Protein AF-A0A9P8FEL9-F1 (afdb_monomer_lite)

pLDDT: mean 89.04, std 11.19, range [47.19, 97.5]

Organism: Aureobasidium melanogenum (NCBI:txid46634)

Structure (mmCIF, N/CA/C/O backbone):
data_AF-A0A9P8FEL9-F1
#
_entry.id   AF-A0A9P8FEL9-F1
#
loop_
_atom_site.group_PDB
_atom_site.id
_atom_site.type_symbol
_atom_site.label_atom_id
_atom_site.label_alt_id
_atom_site.label_comp_id
_atom_site.label_asym_id
_atom_site.label_entity_id
_atom_site.label_seq_id
_atom_site.pdbx_PDB_ins_code
_atom_site.Cartn_x
_atom_site.Cartn_y
_atom_site.Cartn_z
_atom_site.occupancy
_atom_site.B_iso_or_equiv
_atom_site.auth_seq_id
_atom_site.auth_comp_id
_atom_site.auth_asym_id
_atom_site.auth_atom_id
_atom_site.pdbx_PDB_model_num
ATOM 1 N N . MET A 1 1 ? 3.875 9.308 14.001 1.00 47.19 1 MET A N 1
ATOM 2 C CA . MET A 1 1 ? 4.959 8.366 13.644 1.00 47.19 1 MET A CA 1
ATOM 3 C C . MET A 1 1 ? 6.220 9.151 13.340 1.00 47.19 1 MET A C 1
ATOM 5 O O . MET A 1 1 ? 6.124 10.218 12.745 1.00 47.19 1 MET A O 1
ATOM 9 N N . SER A 1 2 ? 7.366 8.680 13.826 1.00 52.41 2 SER A N 1
ATOM 10 C CA . SER A 1 2 ? 8.644 9.393 13.765 1.00 52.41 2 SER A CA 1
ATOM 11 C C . SER A 1 2 ? 9.124 9.535 12.316 1.00 52.41 2 SER A C 1
ATOM 13 O O . SER A 1 2 ? 9.830 8.681 11.801 1.00 52.41 2 SER A O 1
ATOM 15 N N . ALA A 1 3 ? 8.737 10.617 11.640 1.00 67.56 3 ALA A N 1
ATOM 16 C CA . ALA A 1 3 ? 9.235 10.963 10.304 1.00 67.56 3 ALA A CA 1
ATOM 17 C C . ALA A 1 3 ? 10.659 11.560 10.338 1.00 67.56 3 ALA A C 1
ATOM 19 O O . ALA A 1 3 ? 11.131 12.124 9.354 1.00 67.56 3 ALA A O 1
ATOM 20 N N . ARG A 1 4 ? 11.334 11.513 11.493 1.00 80.25 4 ARG A N 1
ATOM 21 C CA . ARG A 1 4 ? 12.654 12.115 11.685 1.00 80.25 4 ARG A CA 1
ATOM 22 C C . ARG A 1 4 ? 13.733 11.101 11.339 1.00 80.25 4 ARG A C 1
ATOM 24 O O . ARG A 1 4 ? 13.710 9.981 11.840 1.00 80.25 4 ARG A O 1
ATOM 31 N N . GLN A 1 5 ? 14.696 11.523 10.522 1.00 82.94 5 GLN A N 1
ATOM 32 C CA . GLN A 1 5 ? 15.879 10.716 10.238 1.00 82.94 5 GLN A CA 1
ATOM 33 C C . GLN A 1 5 ? 16.676 10.477 11.533 1.00 82.94 5 GLN A C 1
ATOM 35 O O . GLN A 1 5 ? 16.905 11.435 12.281 1.00 82.94 5 GLN A O 1
ATOM 40 N N . PRO A 1 6 ? 17.111 9.237 11.809 1.00 83.25 6 PRO A N 1
ATOM 41 C CA . PRO A 1 6 ? 17.965 8.954 12.954 1.00 83.25 6 PRO A CA 1
ATOM 42 C C . PRO A 1 6 ? 19.323 9.647 12.769 1.00 83.25 6 PRO A C 1
ATOM 44 O O . PRO A 1 6 ? 19.902 9.624 11.684 1.00 83.25 6 PRO A O 1
ATOM 47 N N . ARG A 1 7 ? 19.821 10.313 13.818 1.00 82.12 7 ARG A N 1
ATOM 48 C CA . ARG A 1 7 ? 21.086 11.083 13.791 1.00 82.12 7 ARG A CA 1
ATOM 49 C C . ARG A 1 7 ? 22.201 10.464 14.636 1.00 82.12 7 ARG A C 1
ATOM 51 O O . ARG A 1 7 ? 23.350 10.863 14.488 1.00 82.12 7 ARG A O 1
ATOM 58 N N . PHE A 1 8 ? 21.869 9.515 15.508 1.00 83.50 8 PHE A N 1
ATOM 59 C CA . PHE A 1 8 ? 22.805 8.834 16.405 1.00 83.50 8 PHE A CA 1
ATOM 60 C C . PHE A 1 8 ? 22.901 7.346 16.051 1.00 83.50 8 PHE A C 1
ATOM 62 O O . PHE A 1 8 ? 22.011 6.818 15.384 1.00 83.50 8 PHE A O 1
ATOM 69 N N . ASN A 1 9 ? 23.961 6.672 16.512 1.00 79.00 9 ASN A N 1
ATOM 70 C CA . ASN A 1 9 ? 24.113 5.222 16.369 1.00 79.00 9 ASN A CA 1
ATOM 71 C C . ASN A 1 9 ? 22.967 4.507 17.094 1.00 79.00 9 ASN A C 1
ATOM 73 O O . ASN A 1 9 ? 22.961 4.402 18.318 1.00 79.00 9 ASN A O 1
ATOM 77 N N . GLN A 1 10 ? 21.987 4.048 16.323 1.00 77.81 10 GLN A N 1
ATOM 78 C CA . GLN A 1 10 ? 20.803 3.359 16.809 1.00 77.81 10 GLN A CA 1
ATOM 79 C C . GLN A 1 10 ? 20.896 1.886 16.410 1.00 77.81 10 GLN A C 1
ATOM 81 O O . GLN A 1 10 ? 21.109 1.565 15.242 1.00 77.81 10 GLN A O 1
ATOM 86 N N . HIS A 1 11 ? 20.741 0.989 17.383 1.00 78.31 11 HIS A N 1
ATOM 87 C CA . HIS A 1 11 ? 20.560 -0.433 17.108 1.00 78.31 11 HIS A CA 1
ATOM 88 C C . HIS A 1 11 ? 19.133 -0.678 16.600 1.00 78.31 11 HIS A C 1
ATOM 90 O O . HIS A 1 11 ? 18.198 0.003 17.020 1.00 78.31 11 HIS A O 1
ATOM 96 N N . THR A 1 12 ? 18.951 -1.637 15.693 1.00 81.19 12 THR A N 1
ATOM 97 C CA . THR A 1 12 ? 17.617 -2.071 15.255 1.00 81.19 12 THR A CA 1
ATOM 98 C C . THR A 1 12 ? 16.986 -2.912 16.364 1.00 81.19 12 THR A C 1
ATOM 100 O O . THR A 1 12 ? 17.456 -4.014 16.633 1.00 81.19 12 THR A O 1
ATOM 103 N N . LEU A 1 13 ? 15.942 -2.399 17.019 1.00 86.12 13 LEU A N 1
ATOM 104 C CA . LEU A 1 13 ? 15.133 -3.163 17.973 1.00 86.12 13 LEU A CA 1
ATOM 105 C C . LEU A 1 13 ? 13.942 -3.763 17.221 1.00 86.12 13 LEU A C 1
ATOM 107 O O . LEU A 1 13 ? 13.206 -3.031 16.561 1.00 86.12 13 LEU A O 1
ATOM 111 N N . ILE A 1 14 ? 13.773 -5.081 17.314 1.00 89.69 14 ILE A N 1
ATOM 112 C CA . ILE A 1 14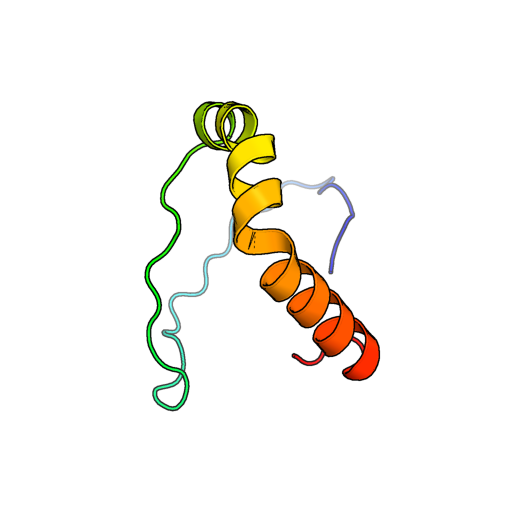 ? 12.677 -5.827 16.685 1.00 89.69 14 ILE A CA 1
ATOM 113 C C . ILE A 1 14 ? 11.833 -6.437 17.804 1.00 89.69 14 ILE A C 1
ATOM 115 O O . ILE A 1 14 ? 12.372 -7.132 18.663 1.00 89.69 14 ILE A O 1
ATOM 119 N N . ASP A 1 15 ? 10.530 -6.168 17.785 1.00 90.94 15 ASP A N 1
ATOM 120 C CA . ASP A 1 15 ? 9.557 -6.818 18.661 1.00 90.94 15 ASP A CA 1
ATOM 121 C C . ASP A 1 15 ? 9.092 -8.134 18.019 1.00 90.94 15 ASP A C 1
ATOM 123 O O . ASP A 1 15 ? 8.738 -8.164 16.840 1.00 90.94 15 ASP A O 1
ATOM 127 N N . THR A 1 16 ? 9.144 -9.229 18.776 1.00 92.50 16 THR A N 1
ATOM 128 C CA . THR A 1 16 ? 8.745 -10.572 18.333 1.00 92.50 16 THR A CA 1
ATOM 129 C C . THR A 1 16 ? 7.329 -10.950 18.773 1.00 92.50 16 THR A C 1
ATOM 131 O O . THR A 1 16 ? 6.919 -12.095 18.564 1.00 92.50 16 THR A O 1
ATOM 134 N N . THR A 1 17 ? 6.576 -10.028 19.386 1.00 91.94 17 THR A N 1
ATOM 135 C CA . THR A 1 17 ? 5.182 -10.266 19.771 1.00 91.94 17 THR A CA 1
ATOM 136 C C . THR A 1 17 ? 4.304 -10.536 18.537 1.00 91.94 17 THR A C 1
ATOM 138 O O . THR A 1 17 ? 4.340 -9.781 17.562 1.00 91.94 17 THR A O 1
ATOM 141 N N . PRO A 1 18 ? 3.529 -11.637 18.526 1.00 89.88 18 PRO A N 1
ATOM 142 C CA . PRO A 1 18 ? 2.618 -11.934 17.427 1.00 89.88 18 PRO A CA 1
ATOM 143 C C . PRO A 1 18 ? 1.380 -11.025 17.464 1.00 89.88 18 PRO A C 1
ATOM 145 O O . PRO A 1 18 ? 1.029 -10.467 18.503 1.00 89.88 18 PRO A O 1
ATOM 148 N N . LEU A 1 19 ? 0.690 -10.915 16.324 1.00 89.19 19 LEU A N 1
ATOM 149 C CA . LEU A 1 19 ? -0.587 -10.203 16.223 1.00 89.19 19 LEU A CA 1
ATOM 150 C C . LEU A 1 19 ? -1.656 -10.872 17.122 1.00 89.19 19 LEU A C 1
ATOM 152 O O . LEU A 1 19 ? -1.696 -12.105 17.148 1.00 89.19 19 LEU A O 1
ATOM 156 N N . PRO A 1 20 ? -2.519 -10.109 17.826 1.00 93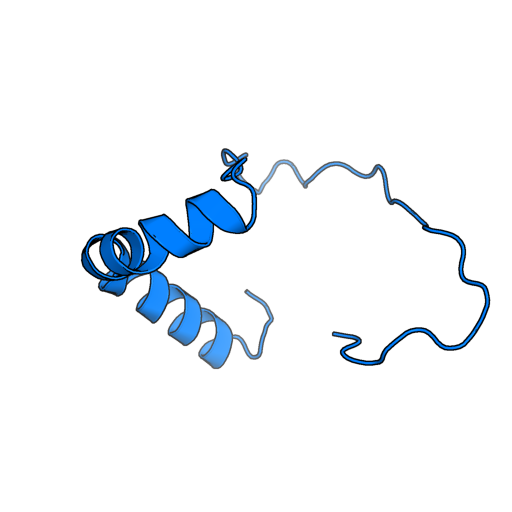.06 20 PRO A N 1
ATOM 157 C CA . PRO A 1 20 ? -3.623 -10.664 18.614 1.00 93.06 20 PRO A CA 1
ATOM 158 C C . PRO A 1 20 ? -4.571 -11.543 17.787 1.00 93.06 20 PRO A C 1
ATOM 160 O O . PRO A 1 20 ? -4.835 -11.241 16.623 1.00 93.06 20 PRO A O 1
ATOM 163 N N . ASP A 1 21 ? -5.129 -12.586 18.409 1.00 92.19 21 ASP A N 1
ATOM 164 C CA . ASP A 1 21 ? -5.958 -13.595 17.727 1.00 92.19 21 ASP A CA 1
ATOM 165 C C . ASP A 1 21 ? -7.302 -13.056 17.199 1.00 92.19 21 ASP A C 1
ATOM 167 O O . ASP A 1 21 ? -7.869 -13.631 16.270 1.00 92.19 21 ASP A O 1
ATOM 171 N N . ASP A 1 22 ? -7.800 -11.940 17.745 1.00 94.69 22 ASP A N 1
ATOM 172 C CA . ASP A 1 22 ? -9.043 -11.295 17.295 1.00 94.69 22 ASP A CA 1
ATOM 173 C C . ASP A 1 22 ? -8.917 -10.673 15.890 1.00 94.69 22 ASP A C 1
ATOM 175 O O . ASP A 1 22 ? -9.923 -10.408 15.228 1.00 94.69 22 ASP A O 1
ATOM 179 N N . ILE A 1 23 ? -7.685 -10.425 15.426 1.00 90.44 23 ILE A N 1
ATOM 180 C CA . ILE A 1 23 ? -7.411 -9.830 14.117 1.00 90.44 23 ILE A CA 1
ATOM 181 C C . ILE A 1 23 ? -7.053 -10.953 13.134 1.00 90.44 23 ILE A C 1
ATOM 183 O O . ILE A 1 23 ? -6.075 -11.677 13.344 1.00 90.44 23 ILE A O 1
ATOM 187 N N . PRO A 1 24 ? -7.798 -11.109 12.025 1.00 92.62 24 PRO A N 1
ATOM 188 C CA . PRO A 1 24 ? -7.527 -12.170 11.068 1.00 92.62 24 PRO A CA 1
ATOM 189 C C . PRO A 1 24 ? -6.164 -11.974 10.396 1.00 92.62 24 PRO A C 1
ATOM 191 O O . PRO A 1 24 ? -5.779 -10.868 10.014 1.00 92.62 24 PRO A O 1
ATOM 194 N N . LYS A 1 25 ? -5.441 -13.079 10.202 1.00 91.81 25 LYS A N 1
ATOM 195 C CA . LYS A 1 25 ? -4.154 -13.081 9.498 1.00 91.81 25 LYS A CA 1
ATOM 196 C C . LYS A 1 25 ? -4.371 -12.780 8.015 1.00 91.81 25 LYS A C 1
ATOM 198 O O . LYS A 1 25 ? -5.174 -13.443 7.361 1.00 91.81 25 LYS A O 1
ATOM 203 N N . VAL A 1 26 ? -3.616 -11.822 7.485 1.00 93.44 26 VAL A N 1
ATOM 204 C CA . VAL A 1 26 ? -3.634 -11.431 6.069 1.00 93.44 26 VAL A CA 1
ATOM 205 C C . VAL A 1 26 ? -2.307 -11.770 5.394 1.00 93.44 26 VAL A C 1
ATOM 207 O O . VAL A 1 26 ? -1.271 -11.877 6.048 1.00 93.44 26 VAL A O 1
ATOM 210 N N . GLN A 1 27 ? -2.341 -11.983 4.078 1.00 96.31 27 GLN A N 1
ATOM 211 C CA . GLN A 1 27 ? -1.136 -12.240 3.295 1.00 96.31 27 GLN A CA 1
ATOM 212 C C . GLN A 1 27 ? -0.440 -10.922 2.944 1.00 96.31 27 GLN A C 1
ATOM 214 O O . GLN A 1 27 ? -1.042 -10.038 2.337 1.00 96.31 27 GLN A O 1
ATOM 219 N N . GLU A 1 28 ? 0.841 -10.819 3.288 1.00 94.06 28 GLU A N 1
ATOM 220 C CA . GLU A 1 28 ? 1.669 -9.663 2.946 1.00 94.06 28 GLU A CA 1
ATOM 221 C C . GLU A 1 28 ? 1.987 -9.601 1.445 1.00 94.06 28 GLU A C 1
ATOM 223 O O . GLU A 1 28 ? 2.116 -10.624 0.771 1.00 94.06 28 GLU A O 1
ATOM 228 N N . VAL A 1 29 ? 2.175 -8.386 0.920 1.00 93.56 29 VAL A N 1
ATOM 229 C CA . VAL A 1 29 ? 2.343 -8.128 -0.525 1.00 93.56 29 VAL A CA 1
ATOM 230 C C . VAL A 1 29 ? 3.620 -8.757 -1.102 1.00 93.56 29 VAL A C 1
ATOM 232 O O . VAL A 1 29 ? 3.651 -9.139 -2.269 1.00 93.56 29 VAL A O 1
ATOM 235 N N . GLY A 1 30 ? 4.690 -8.855 -0.305 1.00 94.81 30 GLY A N 1
ATOM 236 C CA . GLY A 1 30 ? 5.914 -9.590 -0.660 1.00 94.81 30 GLY A CA 1
ATOM 237 C C . GLY A 1 30 ? 6.729 -9.044 -1.845 1.00 94.81 30 GLY A C 1
ATOM 238 O O . GLY A 1 30 ? 7.681 -9.692 -2.273 1.00 94.81 30 GLY A O 1
ATOM 239 N N . ALA A 1 31 ? 6.392 -7.871 -2.385 1.00 95.50 31 ALA A N 1
ATOM 240 C CA . ALA A 1 31 ? 7.074 -7.274 -3.531 1.00 95.50 31 ALA A CA 1
ATOM 241 C C . ALA A 1 31 ? 8.058 -6.168 -3.107 1.00 95.50 31 ALA A C 1
ATOM 243 O O . ALA A 1 31 ? 7.811 -5.413 -2.167 1.00 95.50 31 ALA A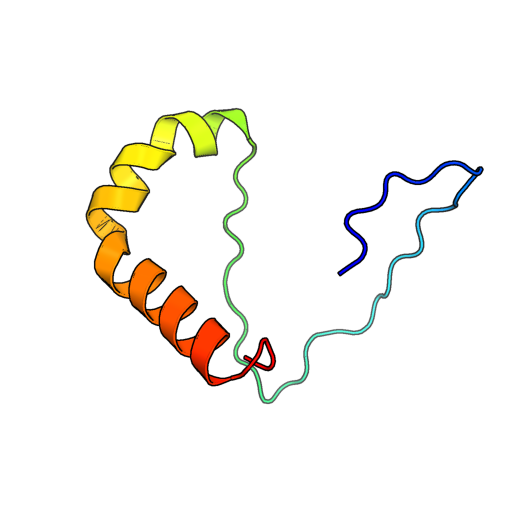 O 1
ATOM 244 N N . SER A 1 32 ? 9.182 -6.060 -3.819 1.00 95.38 32 SER A N 1
ATOM 245 C CA . SER A 1 32 ? 10.172 -4.997 -3.613 1.00 95.38 32 SER A CA 1
ATOM 246 C C . SER A 1 32 ? 9.791 -3.702 -4.349 1.00 95.38 32 SER A C 1
ATOM 248 O O . SER A 1 32 ? 8.813 -3.646 -5.096 1.00 95.38 32 SER A O 1
ATOM 250 N N . SER A 1 33 ? 10.562 -2.630 -4.146 1.00 96.06 33 SER A N 1
ATOM 251 C CA . SER A 1 33 ? 10.234 -1.294 -4.666 1.00 96.06 33 SER A CA 1
ATOM 252 C C . SER A 1 33 ? 10.095 -1.235 -6.191 1.00 96.06 33 SER A C 1
ATOM 254 O O . SER A 1 33 ? 9.162 -0.6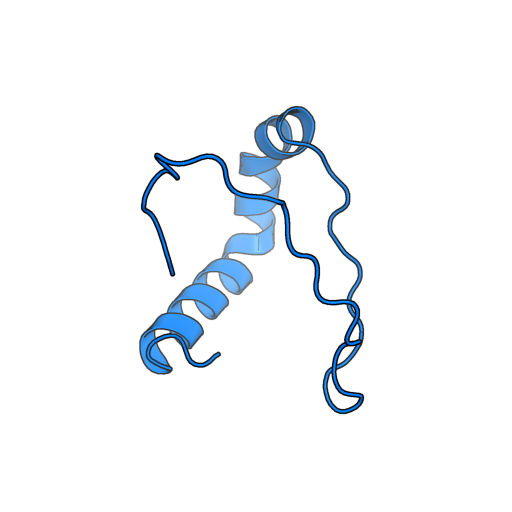11 -6.686 1.00 96.06 33 SER A O 1
ATOM 256 N N . ALA A 1 34 ? 10.980 -1.896 -6.942 1.00 95.94 34 ALA A N 1
ATOM 257 C CA . ALA A 1 34 ? 10.958 -1.886 -8.406 1.00 95.94 34 ALA A CA 1
ATOM 258 C C . ALA A 1 34 ? 9.684 -2.520 -9.015 1.00 95.94 34 ALA A C 1
ATOM 260 O O . ALA A 1 34 ? 9.025 -1.843 -9.808 1.00 95.94 34 ALA A O 1
ATOM 261 N N . PRO A 1 35 ? 9.284 -3.761 -8.660 1.00 96.50 35 PRO A N 1
ATOM 262 C CA . PRO A 1 35 ? 8.044 -4.353 -9.167 1.00 96.50 35 PRO A CA 1
ATOM 263 C C . PRO A 1 35 ? 6.781 -3.656 -8.642 1.00 96.50 35 PRO A C 1
ATOM 265 O O . PRO A 1 35 ? 5.788 -3.576 -9.360 1.00 96.50 35 PRO A O 1
ATOM 268 N N . LEU A 1 36 ? 6.801 -3.105 -7.422 1.00 96.00 36 LEU A N 1
ATOM 269 C CA . LEU A 1 36 ? 5.674 -2.309 -6.925 1.00 96.00 36 LEU A CA 1
ATOM 270 C C . LEU A 1 36 ? 5.501 -1.010 -7.711 1.00 96.00 36 LEU A C 1
ATOM 272 O O . LEU A 1 36 ? 4.379 -0.634 -8.047 1.00 96.00 36 LEU A O 1
ATOM 276 N N . LEU A 1 37 ? 6.605 -0.336 -8.039 1.00 96.69 37 LEU A N 1
ATOM 277 C CA . LEU A 1 37 ? 6.571 0.891 -8.826 1.00 96.69 37 LEU A CA 1
ATOM 278 C C . LEU A 1 37 ? 6.030 0.625 -10.234 1.00 96.69 37 LEU A C 1
ATOM 280 O O . LEU A 1 37 ? 5.158 1.362 -10.695 1.00 96.69 37 LEU A O 1
ATOM 284 N N . SER A 1 38 ? 6.498 -0.432 -10.901 1.00 97.38 38 SER A N 1
ATOM 285 C CA . SER A 1 38 ? 6.022 -0.776 -12.245 1.00 97.38 38 SER A CA 1
ATOM 286 C C . SER A 1 38 ? 4.546 -1.192 -12.263 1.00 97.38 38 SER A C 1
ATOM 288 O O . SER A 1 38 ? 3.848 -0.906 -13.235 1.00 97.38 38 SER A O 1
ATOM 290 N N . ALA A 1 39 ? 4.040 -1.797 -11.182 1.00 96.62 39 ALA A N 1
ATOM 291 C CA . ALA A 1 39 ? 2.639 -2.200 -11.050 1.00 96.62 39 ALA A CA 1
ATOM 292 C C . ALA A 1 39 ? 1.697 -1.095 -10.524 1.00 96.62 39 ALA A C 1
ATOM 294 O O . ALA A 1 39 ? 0.476 -1.260 -10.559 1.00 96.62 39 ALA A O 1
ATOM 295 N N . SER A 1 40 ? 2.237 0.028 -10.041 1.00 96.56 40 SER A N 1
ATOM 296 C CA . SER A 1 40 ? 1.502 1.048 -9.274 1.00 96.56 40 SER A CA 1
ATOM 297 C C . SER A 1 40 ? 0.234 1.571 -9.963 1.00 96.56 40 SER A C 1
ATOM 299 O O . SER A 1 40 ? -0.827 1.632 -9.340 1.00 96.56 40 SER A O 1
ATOM 301 N N . PHE A 1 41 ? 0.304 1.878 -11.261 1.00 96.94 41 PHE A N 1
ATOM 302 C CA . PHE A 1 41 ? -0.845 2.360 -12.035 1.00 96.94 41 PHE A CA 1
ATOM 303 C C . PHE A 1 41 ? -1.951 1.308 -12.171 1.00 96.94 41 PHE A C 1
ATOM 305 O O . PHE A 1 41 ? -3.135 1.638 -12.099 1.00 96.94 41 PHE A O 1
ATOM 312 N N . PHE A 1 42 ? -1.583 0.035 -12.325 1.00 97.31 42 PHE A N 1
ATOM 313 C CA . PHE A 1 42 ? -2.547 -1.060 -12.451 1.00 97.31 42 PHE A CA 1
ATOM 314 C C . PHE A 1 42 ? -3.242 -1.351 -11.120 1.00 97.31 42 PHE A C 1
ATOM 316 O O . PHE A 1 42 ? -4.457 -1.553 -11.089 1.00 97.31 42 PHE A O 1
ATOM 323 N N . ILE A 1 43 ? -2.487 -1.301 -10.018 1.00 96.62 43 ILE A N 1
ATOM 324 C CA . ILE A 1 43 ? -3.032 -1.417 -8.662 1.00 96.62 43 ILE A CA 1
ATOM 325 C C . ILE A 1 43 ? -3.986 -0.250 -8.391 1.00 96.62 43 ILE A C 1
ATOM 327 O O . ILE A 1 43 ? -5.109 -0.472 -7.948 1.00 96.62 43 ILE A O 1
ATOM 331 N N . GLY A 1 44 ? -3.593 0.982 -8.726 1.00 95.81 44 GLY A N 1
ATOM 332 C CA . GLY A 1 44 ? -4.441 2.163 -8.561 1.00 95.81 44 GLY A CA 1
ATOM 333 C C . GLY A 1 44 ? -5.751 2.082 -9.346 1.00 95.81 44 GLY A C 1
ATOM 334 O O . GLY A 1 44 ? -6.794 2.458 -8.826 1.00 95.81 44 GLY A O 1
ATOM 335 N N . ALA A 1 45 ? -5.734 1.540 -10.566 1.00 97.06 45 ALA A N 1
ATOM 336 C CA . ALA A 1 45 ? -6.943 1.394 -11.376 1.00 97.06 45 ALA A CA 1
ATOM 337 C C . ALA A 1 45 ? -7.928 0.348 -10.821 1.00 97.06 45 ALA A C 1
ATOM 339 O O . ALA A 1 45 ? -9.139 0.533 -10.922 1.00 97.06 45 ALA A O 1
ATOM 340 N N . ARG A 1 46 ? -7.429 -0.753 -10.243 1.00 97.00 46 ARG A N 1
ATOM 341 C CA . ARG A 1 46 ? -8.267 -1.847 -9.717 1.00 97.00 46 ARG A CA 1
ATOM 342 C C . ARG A 1 46 ? -8.700 -1.633 -8.273 1.00 97.00 46 ARG A C 1
ATOM 344 O O . ARG A 1 46 ? -9.830 -1.960 -7.929 1.00 97.00 46 ARG A O 1
ATOM 351 N N . CYS A 1 47 ? -7.818 -1.087 -7.446 1.00 97.19 47 CYS A N 1
ATOM 352 C CA . CYS A 1 47 ? -8.006 -1.004 -6.002 1.00 97.19 47 CYS A CA 1
ATOM 353 C C . CYS A 1 47 ? -8.448 0.385 -5.525 1.00 97.19 47 CYS A C 1
ATOM 355 O O . CYS A 1 47 ? -8.463 0.627 -4.322 1.00 97.19 47 CYS A O 1
ATOM 357 N N . LYS A 1 48 ? -8.807 1.297 -6.442 1.00 96.12 48 LYS A N 1
ATOM 358 C CA . LYS A 1 48 ? -9.135 2.693 -6.121 1.00 96.12 48 LYS A CA 1
ATOM 359 C C . LYS A 1 48 ? -10.137 2.826 -4.974 1.00 96.12 48 LYS A C 1
ATOM 361 O O . LYS A 1 48 ? -9.837 3.473 -3.983 1.00 96.12 48 LYS A O 1
ATOM 366 N N . THR A 1 49 ? -11.291 2.173 -5.094 1.00 97.50 49 THR A N 1
ATOM 367 C CA . THR A 1 49 ? -12.383 2.287 -4.116 1.00 97.50 49 THR A CA 1
ATOM 368 C C . THR A 1 49 ? -11.972 1.821 -2.723 1.00 97.50 49 THR A C 1
ATOM 370 O O . THR A 1 49 ? -12.350 2.447 -1.744 1.00 97.50 49 THR A O 1
ATOM 373 N N . TYR A 1 50 ? -11.164 0.764 -2.631 1.00 96.31 50 TYR A N 1
ATOM 374 C CA . TYR A 1 50 ? -10.693 0.224 -1.355 1.00 96.31 50 TYR A CA 1
ATOM 375 C C . TYR A 1 50 ? -9.615 1.105 -0.718 1.00 96.31 50 TYR A C 1
ATOM 377 O O . TYR A 1 50 ? -9.614 1.317 0.490 1.00 96.31 50 TYR A O 1
ATOM 385 N N . ASN A 1 51 ? -8.705 1.645 -1.532 1.00 95.88 51 ASN A N 1
ATOM 386 C CA . ASN A 1 51 ? -7.661 2.545 -1.049 1.00 95.88 51 ASN A CA 1
ATOM 387 C C . ASN A 1 51 ? -8.251 3.874 -0.559 1.00 95.88 51 ASN A C 1
ATOM 389 O O . ASN A 1 51 ? -7.810 4.397 0.463 1.00 95.88 51 ASN A O 1
ATOM 393 N N . ASP A 1 52 ? -9.244 4.405 -1.275 1.00 96.25 52 ASP A N 1
ATOM 394 C CA . ASP A 1 52 ? -9.930 5.639 -0.895 1.00 96.25 52 ASP A CA 1
ATOM 395 C C . ASP A 1 52 ? -10.711 5.439 0.416 1.00 96.25 52 ASP A C 1
ATOM 397 O O . ASP A 1 52 ? -10.582 6.254 1.328 1.00 96.25 52 ASP A O 1
ATOM 401 N N . ASP A 1 53 ? -11.428 4.321 0.557 1.00 96.12 53 ASP A N 1
ATOM 402 C CA . ASP A 1 53 ? -12.154 3.959 1.783 1.00 96.12 53 ASP A CA 1
ATOM 403 C C . ASP A 1 53 ? -11.215 3.789 2.989 1.00 96.12 53 ASP A C 1
ATOM 405 O O . ASP A 1 53 ? -11.451 4.346 4.062 1.00 96.12 53 ASP A O 1
ATOM 409 N N . TYR A 1 54 ? -10.064 3.134 2.797 1.00 94.00 54 TYR A N 1
ATOM 410 C CA . TYR A 1 54 ? -9.032 3.036 3.833 1.00 94.00 54 TYR A CA 1
ATOM 411 C C . TYR A 1 54 ? -8.555 4.419 4.306 1.00 94.00 54 TYR A C 1
ATOM 413 O O . TYR A 1 54 ? -8.402 4.663 5.507 1.00 94.00 54 TYR A O 1
ATOM 421 N N . MET A 1 55 ? -8.329 5.348 3.373 1.00 94.06 55 MET A N 1
ATOM 422 C CA . MET A 1 55 ? -7.895 6.704 3.712 1.00 94.06 55 MET A CA 1
ATOM 423 C C . MET A 1 55 ? -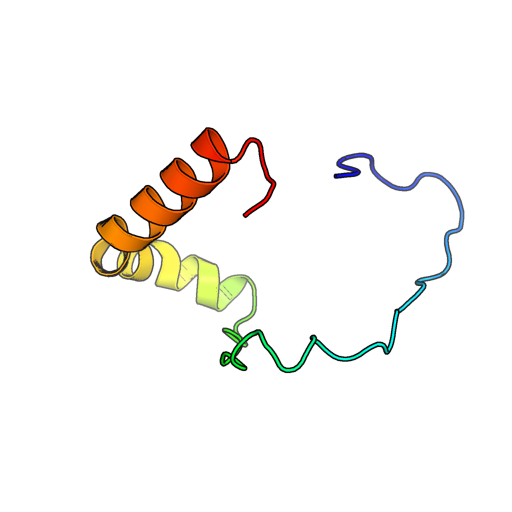8.995 7.507 4.415 1.0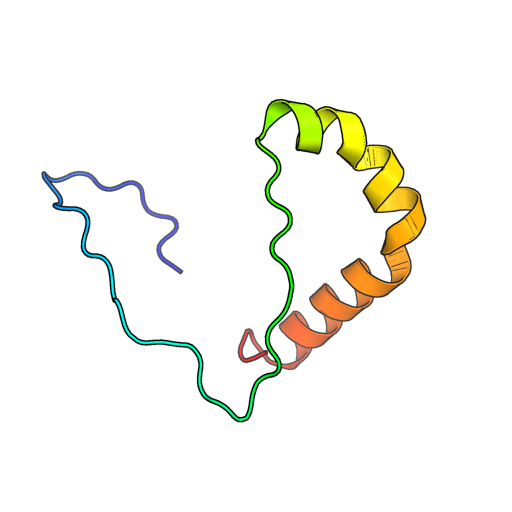0 94.06 55 MET A C 1
ATOM 425 O O . MET A 1 55 ? -8.679 8.274 5.327 1.00 94.06 55 MET A O 1
ATOM 429 N N . MET A 1 56 ? -10.262 7.311 4.037 1.00 94.38 56 MET A N 1
ATOM 430 C CA . MET A 1 56 ? -11.414 7.914 4.714 1.00 94.38 56 MET A CA 1
ATOM 431 C C . MET A 1 56 ? -11.547 7.395 6.148 1.00 94.38 56 MET A C 1
ATOM 433 O O . MET A 1 56 ? -11.518 8.195 7.083 1.00 94.38 56 MET A O 1
ATOM 437 N N . CYS A 1 57 ? -11.563 6.074 6.340 1.00 93.56 57 CYS A N 1
ATOM 438 C CA . CYS A 1 57 ? -11.640 5.445 7.659 1.00 93.56 57 CYS A CA 1
ATOM 439 C C . CYS A 1 57 ? -10.511 5.924 8.586 1.00 93.56 57 CYS A C 1
ATOM 441 O O . CYS A 1 57 ? -10.739 6.313 9.734 1.00 93.56 57 CYS A O 1
ATOM 443 N N . LYS A 1 58 ? -9.279 5.996 8.067 1.00 91.69 58 LYS A N 1
ATOM 444 C CA . LYS A 1 58 ? -8.122 6.497 8.817 1.00 91.69 58 LYS A CA 1
ATOM 445 C C . LYS A 1 58 ? -8.272 7.961 9.240 1.00 91.69 58 LYS A C 1
ATOM 447 O O . LYS A 1 58 ? -7.815 8.324 10.330 1.00 91.69 58 LYS A O 1
ATOM 452 N N . ALA A 1 59 ? -8.853 8.796 8.380 1.00 92.25 59 ALA A N 1
ATOM 453 C CA . ALA A 1 59 ? -9.094 10.205 8.669 1.00 92.25 59 ALA A CA 1
ATOM 454 C C . ALA A 1 59 ? -10.172 10.375 9.749 1.00 92.25 59 ALA A C 1
ATOM 456 O O . ALA A 1 59 ? -9.952 11.109 10.710 1.00 92.25 59 ALA A O 1
ATOM 457 N N . GLU A 1 60 ? -11.286 9.650 9.641 1.00 93.88 60 GLU A N 1
ATOM 458 C CA . GLU A 1 60 ? -12.386 9.685 10.613 1.00 93.88 60 GLU A CA 1
ATOM 459 C C . GLU A 1 60 ? -11.958 9.177 11.996 1.00 93.88 60 GLU A C 1
ATOM 461 O O . GLU A 1 60 ? -12.277 9.780 13.022 1.00 93.88 60 GLU A O 1
ATOM 466 N N . ALA A 1 61 ? -11.161 8.108 12.035 1.00 90.81 61 ALA A N 1
ATOM 467 C CA . ALA A 1 61 ? -10.664 7.517 13.272 1.00 90.81 61 ALA A CA 1
ATOM 468 C C . ALA A 1 61 ? -9.467 8.269 13.892 1.00 90.81 61 ALA A C 1
ATOM 470 O O . ALA A 1 61 ? -8.894 7.809 14.883 1.00 90.81 61 ALA A O 1
ATOM 471 N N . ASN A 1 62 ? -9.046 9.411 13.328 1.00 84.88 62 ASN A N 1
ATOM 472 C CA . ASN A 1 62 ? -7.867 10.175 13.761 1.00 84.88 62 ASN A CA 1
ATOM 473 C C . ASN A 1 62 ? -6.588 9.316 13.879 1.00 84.88 62 ASN A C 1
ATOM 475 O O . ASN A 1 62 ? -5.773 9.500 14.786 1.00 84.88 62 ASN A O 1
ATOM 479 N N . GLY A 1 63 ? -6.412 8.349 12.974 1.00 67.44 63 GLY A N 1
ATOM 480 C CA . GLY A 1 63 ? -5.273 7.428 12.986 1.00 67.44 63 GLY A CA 1
ATOM 481 C C . GLY A 1 63 ? -5.361 6.283 14.003 1.00 67.44 63 GLY A C 1
ATOM 482 O O . GLY A 1 63 ? -4.341 5.642 14.251 1.00 67.44 63 GLY A O 1
ATOM 483 N N . LYS A 1 64 ? -6.543 6.023 14.577 1.00 65.31 64 LYS A N 1
ATOM 484 C CA . LYS A 1 64 ? -6.862 4.821 15.364 1.00 65.31 64 LYS A CA 1
ATOM 485 C C . LYS A 1 64 ? -7.737 3.864 14.546 1.00 65.31 64 LYS A C 1
ATOM 487 O O . LYS A 1 64 ? -8.891 3.637 14.894 1.00 65.31 64 LYS A O 1
ATOM 492 N N . GLY A 1 65 ? -7.197 3.381 13.433 1.00 54.09 65 GLY A N 1
ATOM 493 C CA . GLY A 1 65 ? -7.803 2.356 12.581 1.00 54.09 65 GLY A CA 1
ATOM 494 C C . GLY A 1 65 ? -6.820 1.224 12.371 1.00 54.09 65 GLY A C 1
ATOM 495 O O . GLY A 1 65 ? -5.612 1.546 12.264 1.00 54.09 65 GLY A O 1
#

Radius of gyration: 16.4 Å; chains: 1; bounding box: 36×26×32 Å

Secondary structure (DSSP, 8-state):
---SPP-S--------PPPPTTSPP-------HHHHHHHHHHHHHHHHHHHHHHHHHHHHTTT--

Foldseek 3Di:
DPPDDDDDDDDDDDDPDDDDPVDDDDDDPPDDPVVCVVCVVVCCVPCVVVVVVVVVVCVVCVNPD

Sequence (65 aa):
MSARQPRFNQHTLIDTTPLPDDIPKVQEVGASSAPLLSASFFIGARCKTYNDDYMMCKAEANGKG